Protein AF-A0A959F410-F1 (afdb_monomer_lite)

Radius of gyration: 15.25 Å; chains: 1; bounding box: 40×26×39 Å

Sequence (107 aa):
RLVIRLLYDIYRKGAQRDSDQDPATITDGVILEYLSIDGVEADLSNPRHARRRGTNFLLDLPDPLPPGDSLSLVVKWSQQIPPNDGRIGTCDSTSAFSGYFYPQIAV

pLDDT: mean 91.47, std 4.75, range [68.62, 97.38]

Foldseek 3Di:
DWKKFQPQLLQAPPADDPDDDDVQQRDNGKDWPWKDKQPHTDDCPDCVAWHDHRRIIHGDDPDDADPPGDIDMDTDIDDDATPDPPQWHAPDPPDTDDPPHDIHTDD

Structure (mmCIF, N/CA/C/O backbone):
data_AF-A0A959F410-F1
#
_entry.id   AF-A0A959F410-F1
#
loop_
_atom_site.group_PDB
_atom_site.id
_atom_site.type_symbol
_atom_site.label_atom_id
_atom_site.label_alt_id
_atom_site.label_comp_id
_atom_site.label_asym_id
_atom_site.label_entity_id
_atom_site.label_seq_id
_atom_site.pdbx_PDB_ins_code
_atom_site.Cartn_x
_atom_site.Cartn_y
_atom_site.Cartn_z
_atom_site.occupancy
_atom_site.B_iso_or_equiv
_atom_site.auth_seq_id
_atom_site.auth_comp_id
_atom_site.auth_asym_id
_atom_site.auth_atom_id
_atom_site.pdbx_PDB_model_num
ATOM 1 N N . ARG A 1 1 ? -15.643 -0.007 6.623 1.00 88.19 1 ARG A N 1
ATOM 2 C CA . ARG A 1 1 ? -14.577 -0.400 5.670 1.00 88.19 1 ARG A CA 1
ATOM 3 C C . ARG A 1 1 ? -13.614 0.753 5.541 1.00 88.19 1 ARG A C 1
ATOM 5 O O . ARG A 1 1 ? -14.077 1.857 5.291 1.00 88.19 1 ARG A O 1
ATOM 12 N N . LEU A 1 2 ? -12.328 0.480 5.695 1.00 93.44 2 LEU A N 1
ATOM 13 C CA . LEU A 1 2 ? -11.252 1.415 5.412 1.00 93.44 2 LEU A CA 1
ATOM 14 C C . LEU A 1 2 ? -10.690 1.099 4.023 1.00 93.44 2 LEU A C 1
ATOM 16 O O . LEU A 1 2 ? -10.585 -0.068 3.637 1.00 93.44 2 LEU A O 1
ATOM 20 N N . VAL A 1 3 ? -10.357 2.131 3.256 1.00 95.75 3 VAL A N 1
ATOM 21 C CA . VAL A 1 3 ? -9.697 1.970 1.960 1.00 95.75 3 VAL A CA 1
ATOM 22 C C . VAL A 1 3 ? -8.321 2.603 2.054 1.00 95.75 3 VAL A C 1
ATOM 24 O O . VAL A 1 3 ? -8.188 3.772 2.405 1.00 95.75 3 VAL A O 1
ATOM 27 N N . ILE A 1 4 ? -7.299 1.816 1.741 1.00 96.25 4 ILE A N 1
ATOM 28 C 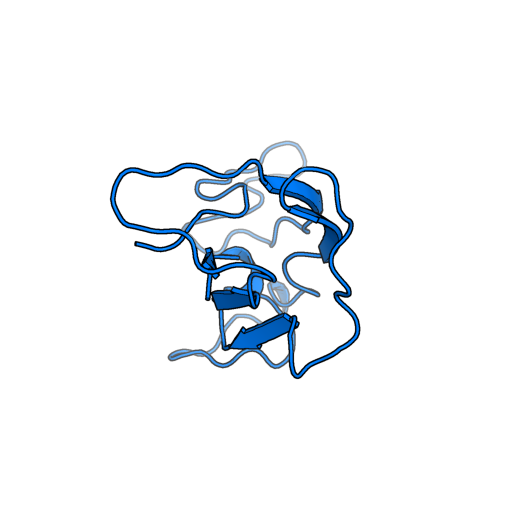CA . ILE A 1 4 ? -5.902 2.230 1.740 1.00 96.25 4 ILE A CA 1
ATOM 29 C C . ILE A 1 4 ? -5.429 2.205 0.290 1.00 96.25 4 ILE A C 1
ATOM 31 O O . ILE A 1 4 ? -5.520 1.189 -0.394 1.00 96.25 4 ILE A O 1
ATOM 35 N N . ARG A 1 5 ? -4.942 3.331 -0.210 1.00 95.75 5 ARG A N 1
ATOM 36 C CA . ARG A 1 5 ? -4.400 3.465 -1.552 1.00 95.75 5 ARG A CA 1
ATOM 37 C C . ARG A 1 5 ? -2.937 3.031 -1.567 1.00 95.75 5 ARG A C 1
ATOM 39 O O . ARG A 1 5 ? -2.091 3.628 -0.907 1.00 95.75 5 ARG A O 1
ATOM 46 N N . LEU A 1 6 ? -2.663 2.000 -2.354 1.00 95.31 6 LEU A N 1
ATOM 47 C CA . LEU A 1 6 ? -1.354 1.433 -2.654 1.00 95.31 6 LEU A CA 1
ATOM 48 C C . LEU A 1 6 ? -0.996 1.827 -4.089 1.00 95.31 6 LEU A C 1
ATOM 50 O O . LEU A 1 6 ? -1.245 1.080 -5.031 1.00 95.31 6 LEU A O 1
ATOM 54 N N . LEU A 1 7 ? -0.481 3.041 -4.296 1.00 92.44 7 LEU A N 1
ATOM 55 C CA . LEU A 1 7 ? -0.292 3.573 -5.655 1.00 92.44 7 LEU A CA 1
ATOM 56 C C . LEU A 1 7 ? 0.659 2.723 -6.507 1.00 92.44 7 LEU A C 1
ATOM 58 O O . LEU A 1 7 ? 0.400 2.543 -7.693 1.00 92.44 7 LEU A O 1
ATOM 62 N N . TYR A 1 8 ? 1.680 2.121 -5.897 1.00 93.25 8 TYR A N 1
ATOM 63 C CA . TYR A 1 8 ? 2.616 1.225 -6.582 1.00 93.25 8 TYR A CA 1
ATOM 64 C C . TYR A 1 8 ? 1.984 -0.097 -7.040 1.00 93.25 8 TYR A C 1
ATOM 66 O O . TYR A 1 8 ? 2.566 -0.791 -7.871 1.00 93.25 8 TYR A O 1
ATOM 74 N N . ASP A 1 9 ? 0.754 -0.417 -6.619 1.00 94.50 9 ASP A N 1
ATOM 75 C CA . ASP A 1 9 ? 0.007 -1.528 -7.214 1.00 94.50 9 ASP A CA 1
ATOM 76 C C . ASP A 1 9 ? -0.398 -1.244 -8.672 1.00 94.50 9 ASP A C 1
ATOM 78 O O . ASP A 1 9 ? -0.824 -2.166 -9.370 1.00 94.50 9 ASP A O 1
ATOM 82 N N . ILE A 1 10 ? -0.190 -0.020 -9.183 1.00 92.00 10 ILE A N 1
ATOM 83 C CA . ILE A 1 10 ? -0.235 0.252 -10.624 1.00 92.00 10 ILE A CA 1
ATOM 84 C C . ILE A 1 10 ? 0.828 -0.553 -11.381 1.00 92.00 10 ILE A C 1
ATOM 86 O O . ILE A 1 10 ? 0.626 -0.875 -12.543 1.00 92.00 10 ILE A O 1
ATOM 90 N N . TYR A 1 11 ? 1.917 -0.968 -10.734 1.00 92.62 11 TYR A N 1
ATOM 91 C CA . TYR A 1 11 ? 2.947 -1.830 -11.321 1.00 92.62 11 TYR A CA 1
ATOM 92 C C . TYR A 1 11 ? 2.744 -3.310 -10.981 1.00 92.62 11 TYR A C 1
ATOM 94 O O . TYR A 1 11 ? 3.394 -4.171 -11.565 1.00 92.62 11 TYR A O 1
ATOM 102 N N . ARG A 1 12 ? 1.792 -3.646 -10.100 1.00 94.56 12 ARG A N 1
ATOM 103 C CA . ARG A 1 12 ? 1.578 -5.022 -9.639 1.00 94.56 12 ARG A CA 1
ATOM 104 C C . ARG A 1 12 ? 1.147 -5.9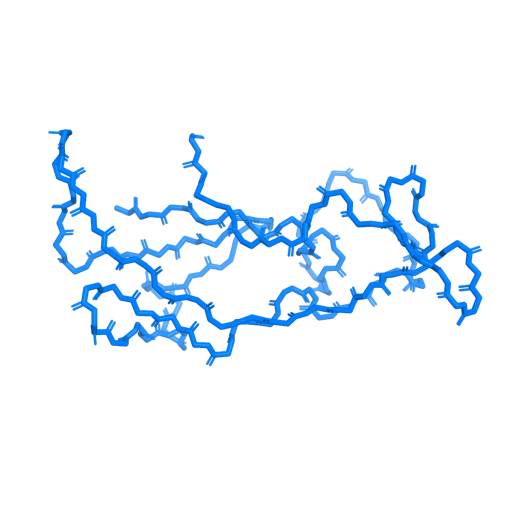52 -10.765 1.00 94.56 12 ARG A C 1
ATOM 106 O O . ARG A 1 12 ? 0.187 -5.674 -11.495 1.00 94.56 12 ARG A O 1
ATOM 113 N N . LYS A 1 13 ? 1.793 -7.105 -10.884 1.00 93.38 13 LYS A N 1
ATOM 114 C CA . LYS A 1 13 ? 1.405 -8.144 -11.842 1.00 93.38 13 LYS A CA 1
ATOM 115 C C . LYS A 1 13 ? -0.090 -8.483 -11.730 1.00 93.38 13 LYS A C 1
ATOM 117 O O . LYS A 1 13 ? -0.617 -8.712 -10.643 1.00 93.38 13 LYS A O 1
ATOM 122 N N . GLY A 1 14 ? -0.786 -8.486 -12.868 1.00 90.31 14 GLY A N 1
ATOM 123 C CA . GLY A 1 14 ? -2.223 -8.782 -12.941 1.00 90.31 14 GLY A CA 1
ATOM 124 C C . GLY A 1 14 ? -3.157 -7.697 -12.387 1.00 90.31 14 GLY A C 1
ATOM 125 O O . GLY A 1 14 ? -4.363 -7.926 -12.322 1.00 90.31 14 GLY A O 1
ATOM 126 N N . ALA A 1 15 ? -2.649 -6.525 -11.983 1.00 91.50 15 ALA A N 1
ATOM 127 C CA . ALA A 1 15 ? -3.511 -5.410 -11.602 1.00 91.50 15 ALA A CA 1
ATOM 128 C C . ALA A 1 15 ? -4.345 -4.903 -12.789 1.00 91.50 15 ALA A C 1
ATOM 130 O O . ALA A 1 15 ? -3.866 -4.825 -13.921 1.00 91.50 15 ALA A O 1
ATOM 131 N N . GLN A 1 16 ? -5.595 -4.528 -12.509 1.00 88.56 16 GLN A N 1
ATOM 132 C CA . GLN A 1 16 ? -6.457 -3.862 -13.481 1.00 88.56 16 GLN A CA 1
ATOM 133 C C . GLN A 1 16 ? -5.961 -2.431 -13.709 1.00 88.56 16 GLN A C 1
ATOM 135 O O . GLN A 1 16 ? -5.717 -1.700 -12.746 1.00 88.56 16 GLN A O 1
ATOM 140 N N . ARG A 1 17 ? -5.829 -2.046 -14.978 1.00 86.94 17 ARG A N 1
ATOM 141 C CA . ARG A 1 17 ? -5.341 -0.742 -15.435 1.00 86.94 17 ARG A CA 1
ATOM 142 C C . ARG A 1 17 ? -6.183 -0.275 -16.615 1.00 86.94 17 ARG A C 1
ATOM 144 O O . ARG A 1 17 ? -6.787 -1.106 -17.286 1.00 86.94 17 ARG A O 1
ATOM 151 N N . ASP A 1 18 ? -6.205 1.033 -16.840 1.00 87.44 18 ASP A N 1
ATOM 152 C CA . ASP A 1 18 ? -6.867 1.641 -18.002 1.00 87.44 18 ASP A CA 1
ATOM 153 C C . ASP A 1 18 ? -5.957 1.666 -19.243 1.00 87.44 18 ASP A C 1
ATOM 155 O O . ASP A 1 18 ? -6.426 1.656 -20.375 1.00 87.44 18 ASP A O 1
ATOM 159 N N . SER A 1 19 ? -4.638 1.640 -19.029 1.00 85.25 19 SER A N 1
ATOM 160 C CA . SER A 1 19 ? -3.631 1.575 -20.083 1.00 85.25 19 SER A CA 1
ATOM 161 C C . SER A 1 19 ? -2.620 0.468 -19.814 1.00 85.25 19 SER A C 1
ATOM 163 O O . SER A 1 19 ? -2.363 0.101 -18.659 1.00 85.25 19 SER A O 1
ATOM 165 N N . ASP A 1 20 ? -1.999 -0.009 -20.888 1.00 85.06 20 ASP A N 1
ATOM 166 C CA . ASP A 1 20 ? -0.849 -0.897 -20.793 1.00 85.06 20 ASP A CA 1
ATOM 167 C C . ASP A 1 20 ? 0.318 -0.197 -20.085 1.00 85.06 20 ASP A C 1
ATOM 169 O O . ASP A 1 20 ? 0.436 1.032 -20.065 1.00 85.06 20 ASP A O 1
ATOM 173 N N . GLN A 1 21 ? 1.164 -1.011 -19.462 1.00 86.12 21 GLN A N 1
ATOM 174 C CA . GLN A 1 21 ? 2.400 -0.593 -18.814 1.00 86.12 21 GLN A CA 1
ATOM 175 C C . GLN A 1 21 ? 3.564 -1.290 -19.502 1.00 86.12 21 GLN A C 1
ATOM 177 O O . GLN A 1 21 ? 3.412 -2.416 -19.982 1.00 86.12 21 GLN A O 1
ATOM 182 N N . ASP A 1 22 ? 4.718 -0.627 -19.531 1.00 89.56 22 ASP A N 1
ATOM 183 C CA . ASP A 1 22 ? 5.950 -1.257 -19.993 1.00 89.56 22 ASP A CA 1
ATOM 184 C C . ASP A 1 22 ? 6.192 -2.539 -19.169 1.00 89.56 22 ASP A C 1
ATOM 186 O O . ASP A 1 22 ? 6.214 -2.479 -17.937 1.00 89.56 22 ASP A O 1
ATOM 190 N N . PRO A 1 23 ? 6.368 -3.713 -19.802 1.00 91.25 23 PRO A N 1
ATOM 191 C CA . PRO A 1 23 ? 6.678 -4.947 -19.088 1.00 91.25 23 PRO A CA 1
ATOM 192 C C . PRO A 1 23 ? 7.864 -4.828 -18.118 1.00 91.25 23 PRO A C 1
ATOM 194 O O . PRO A 1 23 ? 7.877 -5.520 -17.100 1.00 91.25 23 PRO A O 1
ATOM 197 N N . ALA A 1 24 ? 8.831 -3.947 -18.399 1.00 91.31 24 ALA A N 1
ATOM 198 C CA . ALA A 1 24 ? 9.989 -3.695 -17.546 1.00 91.31 24 ALA A CA 1
ATOM 199 C C . ALA A 1 24 ? 9.645 -2.987 -16.223 1.00 91.31 24 ALA A C 1
ATOM 201 O O . ALA A 1 24 ? 10.437 -3.048 -15.281 1.00 91.31 24 ALA A O 1
ATOM 202 N N . THR A 1 25 ? 8.486 -2.327 -16.125 1.00 90.56 25 THR A N 1
ATOM 203 C CA . THR A 1 25 ? 8.034 -1.674 -14.886 1.00 90.56 25 THR A CA 1
ATOM 204 C C . THR A 1 25 ? 7.166 -2.580 -14.023 1.00 90.56 25 THR A C 1
ATOM 206 O O . THR A 1 25 ? 6.854 -2.207 -12.897 1.00 90.56 25 THR A O 1
ATOM 209 N N . ILE A 1 26 ? 6.785 -3.772 -14.499 1.00 92.94 26 ILE A N 1
ATOM 210 C CA . ILE A 1 26 ? 5.919 -4.693 -13.756 1.00 92.94 26 ILE A CA 1
ATOM 211 C C . ILE A 1 26 ? 6.668 -5.323 -12.575 1.00 92.94 26 ILE A C 1
ATOM 213 O O . ILE A 1 26 ? 7.719 -5.938 -12.735 1.00 92.94 26 ILE A O 1
ATOM 217 N N . THR A 1 27 ? 6.076 -5.222 -11.385 1.00 93.38 27 THR A N 1
ATOM 218 C CA . THR A 1 27 ? 6.611 -5.731 -10.112 1.00 93.38 27 THR A CA 1
ATOM 219 C C . THR A 1 27 ? 5.532 -6.492 -9.328 1.00 93.38 27 THR A C 1
ATOM 221 O O . THR A 1 27 ? 4.417 -6.713 -9.815 1.00 93.38 27 THR A O 1
ATOM 224 N N . ASP A 1 28 ? 5.827 -6.871 -8.084 1.00 94.38 28 ASP A N 1
ATOM 225 C CA . ASP A 1 28 ? 4.838 -7.418 -7.144 1.00 94.38 28 ASP A CA 1
ATOM 226 C C . ASP A 1 28 ? 3.946 -6.339 -6.494 1.00 94.38 28 ASP A C 1
ATOM 228 O O . ASP A 1 28 ? 3.021 -6.659 -5.742 1.00 94.38 28 ASP A O 1
ATOM 232 N N . GLY A 1 29 ? 4.156 -5.062 -6.837 1.00 93.94 29 GLY A N 1
ATOM 233 C CA . GLY A 1 29 ? 3.454 -3.929 -6.241 1.00 93.94 29 GLY A CA 1
ATOM 234 C C . GLY A 1 29 ? 3.932 -3.627 -4.825 1.00 93.94 29 GLY A C 1
ATOM 235 O O . GLY A 1 29 ? 5.102 -3.819 -4.492 1.00 93.94 29 GLY A O 1
ATOM 236 N N . VAL A 1 30 ? 3.018 -3.138 -3.988 1.00 95.94 30 VAL A N 1
ATOM 237 C CA . VAL A 1 30 ? 3.289 -2.917 -2.565 1.00 95.94 30 VAL A CA 1
ATOM 238 C C . VAL A 1 30 ? 3.179 -4.238 -1.816 1.00 95.94 30 VAL A C 1
ATOM 240 O O . VAL A 1 30 ? 2.117 -4.871 -1.794 1.00 95.94 30 VAL A O 1
ATOM 243 N N . ILE A 1 31 ? 4.249 -4.619 -1.129 1.00 96.00 31 ILE A N 1
ATOM 244 C CA . ILE A 1 31 ? 4.280 -5.746 -0.203 1.00 96.00 31 ILE A CA 1
A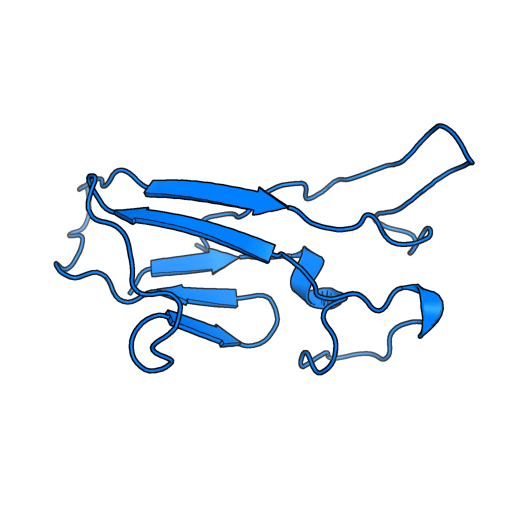TOM 245 C C . ILE A 1 31 ? 3.849 -5.222 1.167 1.00 96.00 31 ILE A C 1
ATOM 247 O O . ILE A 1 31 ? 4.523 -4.386 1.761 1.00 96.00 31 ILE A O 1
ATOM 251 N N . LEU A 1 32 ? 2.701 -5.692 1.658 1.00 96.06 32 LEU A N 1
ATOM 252 C CA . LEU A 1 32 ? 2.243 -5.431 3.022 1.00 96.06 32 LEU A CA 1
ATOM 253 C C . LEU A 1 32 ? 2.773 -6.551 3.915 1.00 96.06 32 LEU A C 1
ATOM 255 O O . LEU A 1 32 ? 2.301 -7.682 3.828 1.00 96.06 32 LEU A O 1
ATOM 259 N N . GLU A 1 33 ? 3.773 -6.236 4.731 1.00 95.75 33 GLU A N 1
ATOM 260 C CA . GLU A 1 33 ? 4.422 -7.192 5.634 1.00 95.75 33 GLU A CA 1
ATOM 261 C C . GLU A 1 33 ? 3.670 -7.314 6.958 1.00 95.75 33 GLU A C 1
ATOM 263 O O . GLU A 1 33 ? 3.670 -8.374 7.574 1.00 95.75 33 GLU A O 1
ATOM 268 N N . TYR A 1 34 ? 3.052 -6.219 7.403 1.00 96.19 34 TYR A N 1
ATOM 269 C CA . TYR A 1 34 ? 2.279 -6.161 8.636 1.00 96.19 34 TYR A CA 1
ATOM 270 C C . TYR A 1 34 ? 1.263 -5.027 8.566 1.00 96.19 34 TYR A C 1
ATOM 272 O O . TYR A 1 34 ? 1.547 -3.956 8.018 1.00 96.19 34 TYR A O 1
ATOM 280 N N . LEU A 1 35 ? 0.099 -5.251 9.168 1.00 96.44 35 LEU A N 1
ATOM 281 C CA . LEU A 1 35 ? -0.901 -4.222 9.388 1.00 96.44 35 LEU A CA 1
ATOM 282 C C . LEU A 1 35 ? -1.624 -4.482 10.710 1.00 96.44 35 LEU A C 1
ATOM 284 O O . LEU A 1 35 ? -2.067 -5.604 10.948 1.00 96.44 35 LEU A O 1
ATOM 288 N N . SER A 1 36 ? -1.807 -3.451 11.532 1.00 95.88 36 SER A N 1
ATOM 289 C CA . SER A 1 36 ? -2.687 -3.519 12.703 1.00 95.88 36 SER A CA 1
ATOM 290 C C . SER A 1 36 ? -3.610 -2.320 12.832 1.00 95.88 36 SER A C 1
ATOM 292 O O . SER A 1 36 ? -3.287 -1.216 12.388 1.00 95.88 36 SER A O 1
ATOM 294 N N . ILE A 1 37 ? -4.769 -2.579 13.437 1.00 95.19 37 ILE A N 1
ATOM 295 C CA . ILE A 1 37 ? -5.805 -1.607 13.786 1.00 95.19 37 ILE A CA 1
ATOM 296 C C . ILE A 1 37 ? -5.907 -1.611 15.311 1.00 95.19 37 ILE A C 1
ATOM 298 O O . ILE A 1 37 ? -6.160 -2.661 15.899 1.00 95.19 37 ILE A O 1
ATOM 302 N N . ASP A 1 38 ? -5.644 -0.471 15.949 1.00 94.75 38 ASP A N 1
ATOM 303 C CA . ASP A 1 38 ? -5.686 -0.303 17.412 1.00 94.75 38 ASP A CA 1
ATOM 304 C C . ASP A 1 38 ? -4.895 -1.380 18.183 1.00 94.75 38 ASP A C 1
ATOM 306 O O . ASP A 1 38 ? -5.277 -1.846 19.254 1.00 94.75 38 ASP A O 1
ATOM 310 N N . GLY A 1 39 ? -3.755 -1.787 17.613 1.00 94.62 39 GLY A N 1
ATOM 311 C CA . GLY A 1 39 ? -2.851 -2.788 18.187 1.00 94.62 39 GLY A CA 1
ATOM 312 C C . GLY A 1 39 ? -3.206 -4.245 17.872 1.00 94.62 39 GLY A C 1
ATOM 313 O O . GLY A 1 39 ? -2.426 -5.134 18.211 1.00 94.62 39 GLY A O 1
ATOM 314 N N . VAL A 1 40 ? -4.323 -4.505 17.189 1.00 94.19 40 VAL A N 1
ATOM 315 C CA . VAL A 1 40 ? -4.726 -5.851 16.757 1.00 94.19 40 VAL A CA 1
ATOM 316 C C . VAL A 1 40 ? -4.276 -6.091 15.319 1.00 94.19 40 VAL A C 1
ATOM 318 O O . VAL A 1 40 ? -4.622 -5.334 14.412 1.00 94.19 40 VAL A O 1
ATOM 321 N N . GLU A 1 41 ? -3.485 -7.141 15.105 1.00 95.00 41 GLU A N 1
ATOM 322 C CA . GLU A 1 41 ? -3.007 -7.527 13.776 1.00 95.00 41 GLU A CA 1
ATOM 323 C C . GLU A 1 41 ? -4.167 -7.953 12.868 1.00 95.00 41 GLU A C 1
ATOM 325 O O . GLU A 1 41 ? -5.035 -8.739 13.255 1.00 95.00 41 GLU A O 1
ATOM 330 N N . ALA A 1 42 ? -4.181 -7.420 11.648 1.00 93.69 42 ALA A N 1
ATOM 331 C CA . ALA A 1 42 ? -5.179 -7.755 10.648 1.00 93.69 42 ALA A CA 1
ATOM 332 C C . ALA A 1 4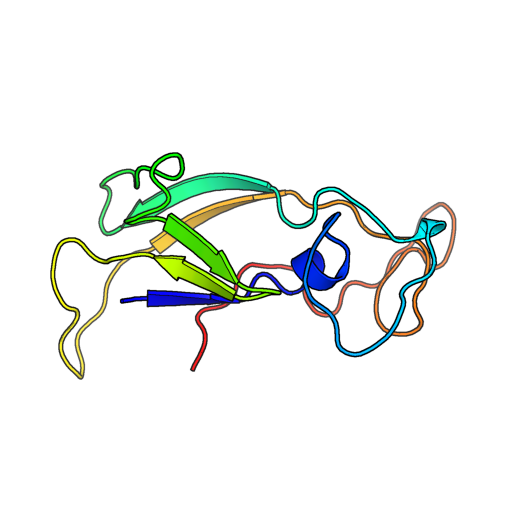2 ? -4.794 -9.034 9.893 1.00 93.69 42 ALA A C 1
ATOM 334 O O . ALA A 1 42 ? -3.664 -9.181 9.429 1.00 93.69 42 ALA A O 1
ATOM 335 N N . ASP A 1 43 ? -5.764 -9.922 9.670 1.00 93.12 43 ASP A N 1
ATOM 336 C CA . ASP A 1 43 ? -5.580 -11.086 8.801 1.00 93.12 43 ASP A CA 1
ATOM 337 C C . ASP A 1 43 ? -5.578 -10.663 7.321 1.00 93.12 43 ASP A C 1
ATOM 339 O O . ASP A 1 43 ? -6.621 -10.535 6.672 1.00 93.12 43 ASP A O 1
ATOM 343 N N . LEU A 1 44 ? -4.376 -10.456 6.781 1.00 93.50 44 LEU A N 1
ATOM 344 C CA . LEU A 1 44 ? -4.155 -10.094 5.378 1.00 93.50 44 LEU A CA 1
ATOM 345 C C . LEU A 1 44 ? -4.370 -11.263 4.402 1.00 93.50 44 LEU A C 1
ATOM 347 O O . LEU A 1 44 ? -4.423 -11.040 3.190 1.00 93.50 44 LEU A O 1
ATOM 351 N N . SER A 1 45 ? -4.478 -12.500 4.899 1.00 92.69 45 SER A N 1
ATOM 352 C CA . SER A 1 45 ? -4.617 -13.702 4.068 1.00 92.69 45 SER A CA 1
ATOM 353 C C . SER A 1 45 ? -6.065 -13.985 3.667 1.00 92.69 45 SER A C 1
ATOM 355 O O . SER A 1 45 ? -6.312 -14.655 2.661 1.00 92.69 45 SER A O 1
ATOM 357 N N . ASN A 1 46 ? -7.033 -13.450 4.417 1.00 93.00 46 ASN A N 1
ATOM 358 C CA . ASN A 1 46 ? -8.449 -13.679 4.176 1.00 93.00 46 ASN A CA 1
ATOM 359 C C . ASN A 1 46 ? -9.041 -12.650 3.188 1.00 93.00 46 ASN A C 1
ATOM 361 O O . ASN A 1 46 ? -9.304 -11.502 3.564 1.00 93.00 46 ASN A O 1
ATOM 365 N N . PRO A 1 47 ? -9.382 -13.057 1.948 1.00 89.81 47 PRO A N 1
ATOM 366 C CA . PRO A 1 47 ? -9.861 -12.146 0.907 1.00 89.81 47 PRO A CA 1
ATOM 367 C C . PRO A 1 47 ? -11.237 -11.531 1.198 1.00 89.81 47 PRO A C 1
ATOM 369 O O . PRO A 1 47 ? -11.653 -10.592 0.510 1.00 89.81 47 PRO A O 1
ATOM 372 N N . ARG A 1 48 ? -11.979 -12.046 2.189 1.00 89.88 48 ARG A N 1
ATOM 373 C CA . ARG A 1 48 ? -13.244 -11.433 2.617 1.00 89.88 48 ARG A CA 1
ATOM 374 C C . ARG A 1 48 ? -12.995 -10.133 3.381 1.00 89.88 48 ARG A C 1
ATOM 376 O O . ARG A 1 48 ? -13.734 -9.180 3.145 1.00 89.88 48 ARG A O 1
ATOM 383 N N . HIS A 1 49 ? -11.937 -10.087 4.192 1.00 90.94 49 HIS A N 1
ATOM 384 C CA . HIS A 1 49 ? -11.599 -8.960 5.067 1.00 90.94 49 HIS A CA 1
ATOM 385 C C . HIS A 1 49 ? -10.539 -8.032 4.479 1.00 90.94 49 HIS A C 1
ATOM 387 O O . HIS A 1 49 ? -10.625 -6.820 4.655 1.00 90.94 49 HIS A O 1
ATOM 393 N N . ALA A 1 50 ? -9.576 -8.590 3.749 1.00 95.44 50 ALA A N 1
ATOM 394 C CA . ALA A 1 50 ? -8.443 -7.875 3.186 1.00 95.44 50 ALA A CA 1
ATOM 395 C C . ALA A 1 50 ? -8.314 -8.215 1.700 1.00 95.44 50 ALA A C 1
ATOM 397 O O . ALA A 1 50 ? -7.992 -9.343 1.330 1.00 95.44 50 ALA A O 1
ATOM 398 N N . ARG A 1 51 ? -8.578 -7.254 0.809 1.00 94.81 51 ARG A N 1
ATOM 399 C CA . ARG A 1 51 ? -8.470 -7.508 -0.639 1.00 94.81 51 ARG A CA 1
ATOM 400 C C . ARG A 1 51 ? -8.026 -6.302 -1.437 1.00 94.81 51 ARG A C 1
ATOM 402 O O . ARG A 1 51 ? -8.374 -5.167 -1.134 1.00 94.81 51 ARG A O 1
ATOM 409 N N . ARG A 1 52 ? -7.324 -6.567 -2.534 1.00 93.88 52 ARG A N 1
ATOM 410 C CA . ARG A 1 52 ? -6.904 -5.550 -3.502 1.00 93.88 52 ARG A CA 1
ATOM 411 C C . ARG A 1 52 ? -7.908 -5.425 -4.649 1.00 93.88 52 ARG A C 1
ATOM 413 O O . ARG A 1 52 ? -8.380 -6.430 -5.178 1.00 93.88 52 ARG A O 1
ATOM 420 N N . ARG A 1 53 ? -8.178 -4.192 -5.078 1.00 92.75 53 ARG A N 1
ATOM 421 C CA . ARG A 1 53 ? -8.924 -3.832 -6.291 1.00 92.75 53 ARG A CA 1
ATOM 422 C C . ARG A 1 53 ? -8.190 -2.694 -7.002 1.00 92.75 53 ARG A C 1
ATOM 424 O O . ARG A 1 53 ? -8.323 -1.533 -6.617 1.00 92.75 53 ARG A O 1
ATOM 431 N N . GLY A 1 54 ? -7.409 -3.034 -8.028 1.00 92.75 54 GLY A N 1
ATOM 432 C CA . GLY A 1 54 ? -6.468 -2.090 -8.641 1.00 92.75 54 GLY A CA 1
ATOM 433 C C . GLY A 1 54 ? -5.450 -1.613 -7.603 1.00 92.75 54 GLY A C 1
ATOM 434 O O . GLY A 1 54 ? -4.851 -2.446 -6.925 1.00 92.75 54 GLY A O 1
ATOM 435 N N . THR A 1 55 ? -5.329 -0.294 -7.441 1.00 93.81 55 THR A N 1
ATOM 436 C CA . THR A 1 55 ? -4.480 0.368 -6.433 1.00 93.81 55 THR A CA 1
ATOM 437 C C . THR A 1 55 ? -5.146 0.555 -5.072 1.00 93.81 55 THR A C 1
ATOM 439 O O . THR A 1 55 ? -4.542 1.118 -4.166 1.00 93.81 55 THR A O 1
ATOM 442 N N . ASN A 1 56 ? -6.391 0.111 -4.894 1.00 95.38 56 ASN A N 1
ATOM 443 C CA . ASN A 1 56 ? -7.076 0.205 -3.611 1.00 95.38 56 ASN A CA 1
ATOM 444 C C . ASN A 1 56 ? -6.979 -1.123 -2.861 1.00 95.38 56 ASN A C 1
ATOM 446 O O . ASN A 1 56 ? -7.386 -2.168 -3.368 1.00 95.38 56 ASN A O 1
ATOM 450 N N . PHE A 1 57 ? -6.513 -1.067 -1.626 1.00 96.12 57 PHE A N 1
ATOM 451 C CA . PHE A 1 57 ? -6.594 -2.137 -0.651 1.00 96.12 57 PHE A CA 1
ATOM 452 C C . PHE A 1 57 ? -7.784 -1.874 0.274 1.00 96.12 57 PHE A C 1
ATOM 454 O O . PHE A 1 57 ? -7.868 -0.842 0.937 1.00 96.12 57 PHE A O 1
ATOM 461 N N . LEU A 1 58 ? -8.752 -2.783 0.253 1.00 95.81 58 LEU A N 1
ATOM 462 C CA . LEU A 1 58 ? -9.966 -2.717 1.048 1.00 95.81 58 LEU A CA 1
ATOM 463 C C . LEU A 1 58 ? -9.759 -3.560 2.297 1.00 95.81 58 LEU A C 1
ATOM 465 O O . LEU A 1 58 ? -9.507 -4.762 2.182 1.00 95.81 58 LEU A O 1
ATOM 469 N N . LEU A 1 59 ? -9.919 -2.918 3.448 1.00 95.44 59 LEU A N 1
ATOM 470 C CA . LEU A 1 59 ? -9.781 -3.528 4.757 1.00 95.44 59 LEU A CA 1
ATOM 471 C C . LEU A 1 59 ? -11.091 -3.371 5.536 1.00 95.44 59 LEU A C 1
ATOM 473 O O . LEU A 1 59 ? -11.614 -2.263 5.714 1.00 95.44 59 LEU A O 1
ATOM 477 N N . ASP A 1 60 ? -11.656 -4.488 5.972 1.00 93.56 60 ASP A N 1
ATOM 478 C CA . ASP A 1 60 ? -12.770 -4.479 6.912 1.00 93.56 60 ASP A CA 1
ATOM 479 C C . ASP A 1 60 ? -12.248 -4.087 8.301 1.00 93.56 60 ASP A C 1
ATOM 481 O O . ASP A 1 60 ? -11.240 -4.608 8.769 1.00 93.56 60 ASP A O 1
ATOM 485 N N . LEU A 1 61 ? -12.932 -3.136 8.939 1.00 91.88 61 LEU A N 1
ATOM 486 C CA . LEU A 1 61 ? -12.661 -2.778 10.327 1.00 91.88 61 LEU A CA 1
ATOM 487 C C . LEU A 1 61 ? -13.490 -3.713 11.218 1.00 91.88 61 LEU A C 1
ATOM 489 O O . LEU A 1 61 ? -14.665 -3.911 10.884 1.00 91.88 61 LEU A O 1
ATOM 493 N N . PRO A 1 62 ? -12.924 -4.269 12.306 1.00 86.56 62 PRO A N 1
ATOM 494 C CA . PRO A 1 62 ? -13.685 -5.061 13.272 1.00 86.56 62 PRO A CA 1
ATOM 495 C C . PRO A 1 62 ? -14.873 -4.271 13.825 1.00 86.56 62 PRO A C 1
ATOM 497 O O . PRO A 1 62 ? -16.001 -4.761 13.808 1.00 86.56 62 PRO A O 1
ATOM 500 N N . ASP A 1 63 ? -14.615 -3.012 14.185 1.00 89.56 63 ASP A N 1
ATOM 501 C CA . ASP A 1 63 ? -15.609 -2.056 14.650 1.00 89.56 63 ASP A CA 1
ATOM 502 C C . ASP A 1 63 ? -15.770 -0.906 13.639 1.00 89.56 63 ASP A C 1
ATOM 504 O O . ASP A 1 63 ? -14.782 -0.416 13.077 1.00 89.56 63 ASP A O 1
ATOM 508 N N . PRO A 1 64 ? -17.004 -0.460 13.340 1.00 90.50 64 PRO A N 1
ATOM 509 C CA . PRO A 1 64 ? -17.216 0.717 12.505 1.00 90.50 64 PRO A CA 1
ATOM 510 C C . PRO A 1 64 ? -16.588 1.961 13.139 1.00 90.50 64 PRO A C 1
ATOM 512 O O . PRO A 1 64 ? -16.834 2.222 14.308 1.00 90.50 64 PRO A O 1
ATOM 515 N N . LEU A 1 65 ? -15.859 2.761 12.352 1.00 92.44 65 LEU A N 1
ATOM 516 C CA . LEU A 1 65 ? -15.331 4.059 12.783 1.00 92.44 65 LEU A CA 1
ATOM 517 C C . LEU A 1 65 ? -16.395 5.158 12.577 1.00 92.44 65 LEU A C 1
ATOM 519 O O . LEU A 1 65 ? -16.702 5.473 11.419 1.00 92.44 65 LEU A O 1
ATOM 523 N N . PRO A 1 66 ? -16.991 5.732 13.640 1.00 93.06 66 PRO A N 1
ATOM 524 C CA . PRO A 1 66 ? -18.005 6.774 13.515 1.00 93.06 66 PRO A CA 1
ATOM 525 C C . PRO A 1 66 ? -17.422 8.116 13.035 1.00 93.06 66 PRO A C 1
ATOM 527 O O . PRO A 1 66 ? -16.221 8.364 13.163 1.00 93.06 66 PRO A O 1
ATOM 530 N N . PRO A 1 67 ? -18.257 9.034 12.512 1.00 93.50 67 PRO A N 1
ATOM 531 C CA . PRO A 1 67 ? -17.811 10.379 12.160 1.00 93.50 67 PRO A CA 1
ATOM 532 C C . PRO A 1 67 ? -17.210 11.122 13.361 1.00 93.50 67 PRO A C 1
ATOM 534 O O . PRO A 1 67 ? -17.820 11.176 14.426 1.00 93.50 67 PRO A O 1
ATOM 537 N N . GLY A 1 68 ? -16.043 11.737 13.163 1.00 94.69 68 GLY A N 1
ATOM 538 C CA . GLY A 1 68 ? -15.329 12.489 14.202 1.00 94.69 68 GLY A CA 1
ATOM 539 C C . GLY A 1 68 ? -14.468 11.634 15.133 1.00 94.69 68 GLY A C 1
ATOM 540 O O . GLY A 1 68 ? -13.751 12.198 15.955 1.00 94.69 68 GLY A O 1
ATOM 541 N N . ASP A 1 69 ? -14.509 10.311 14.988 1.00 94.62 69 ASP A N 1
ATOM 542 C CA . ASP A 1 69 ? -13.662 9.396 15.744 1.00 94.62 69 ASP A CA 1
ATOM 543 C C . ASP A 1 69 ? -12.301 9.175 15.058 1.00 94.62 69 ASP A C 1
ATOM 545 O O . ASP A 1 69 ? -12.040 9.670 13.955 1.00 94.62 69 ASP A O 1
ATOM 549 N N . SER A 1 70 ? -11.396 8.459 15.719 1.00 94.44 70 SER A N 1
ATOM 550 C CA . SER A 1 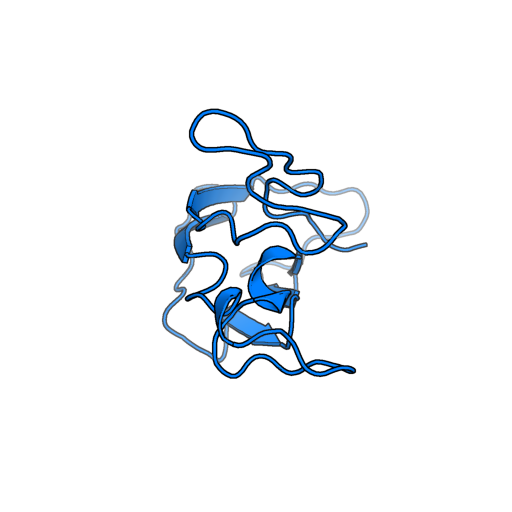70 ? -10.057 8.143 15.216 1.00 94.44 70 SER A CA 1
ATOM 551 C C . SER A 1 70 ? -9.649 6.719 15.576 1.00 94.44 70 SER A C 1
ATOM 553 O O . SER A 1 70 ? -10.025 6.203 16.619 1.00 94.44 70 SER A O 1
ATOM 555 N N . LEU A 1 71 ? -8.831 6.106 14.723 1.00 94.38 71 LEU A N 1
ATOM 556 C CA . LEU A 1 71 ? -8.178 4.825 14.997 1.00 94.38 71 LEU A CA 1
ATOM 557 C C . LEU A 1 71 ? -6.681 4.930 14.721 1.00 94.38 71 LEU A C 1
ATOM 559 O O . LEU A 1 71 ? -6.242 5.792 13.950 1.00 94.38 71 LEU A O 1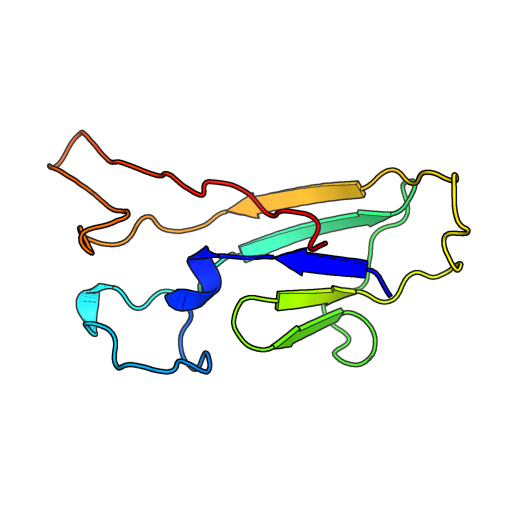
ATOM 563 N N . SER A 1 72 ? -5.901 4.037 15.321 1.00 95.06 72 SER A N 1
ATOM 564 C CA . SER A 1 72 ? -4.476 3.892 15.038 1.00 95.06 72 SER A CA 1
ATOM 565 C C . SER A 1 72 ? -4.253 2.785 14.014 1.00 95.06 72 SER A C 1
ATOM 567 O O . SER A 1 72 ? -4.659 1.641 14.217 1.00 95.06 72 SER A O 1
ATOM 569 N N . LEU A 1 73 ? -3.581 3.123 12.914 1.00 94.88 73 LEU A N 1
ATOM 570 C CA . LEU A 1 73 ? -3.179 2.170 11.886 1.00 94.88 73 LEU A CA 1
ATOM 571 C C . LEU A 1 73 ? -1.653 2.090 11.838 1.00 94.88 73 LEU A C 1
ATOM 573 O O . LEU A 1 73 ? -0.987 3.091 11.568 1.00 94.88 73 LEU A O 1
ATOM 577 N N . VAL A 1 74 ? -1.101 0.896 12.040 1.00 96.50 74 VAL A N 1
ATOM 578 C CA . VAL A 1 74 ? 0.336 0.640 11.870 1.00 96.50 74 VAL A CA 1
ATOM 579 C C . VAL A 1 74 ? 0.523 -0.238 10.648 1.00 96.50 74 VAL A C 1
ATOM 581 O O . VAL A 1 74 ? -0.092 -1.294 10.551 1.00 96.50 74 VAL A O 1
ATOM 584 N N . VAL A 1 75 ? 1.373 0.188 9.713 1.00 96.56 75 VAL A N 1
ATOM 585 C CA . VAL A 1 75 ? 1.638 -0.547 8.470 1.00 96.56 75 VAL A CA 1
ATOM 586 C C . VAL A 1 75 ? 3.138 -0.697 8.271 1.00 96.56 75 VAL A C 1
ATOM 588 O O . VAL A 1 75 ? 3.865 0.296 8.231 1.00 96.56 75 VAL A O 1
ATOM 591 N N . LYS A 1 76 ? 3.590 -1.937 8.085 1.00 97.38 76 LYS A N 1
ATOM 592 C CA . LYS A 1 76 ? 4.933 -2.248 7.594 1.00 97.38 76 LYS A CA 1
ATOM 593 C C . LYS A 1 76 ? 4.821 -2.665 6.139 1.00 97.38 76 LYS A C 1
ATOM 595 O O . LYS A 1 76 ? 4.063 -3.578 5.807 1.00 97.38 76 LYS A O 1
ATOM 600 N N . TRP A 1 77 ? 5.551 -1.983 5.273 1.00 96.25 77 TRP A N 1
ATOM 601 C CA . TRP A 1 77 ? 5.442 -2.192 3.842 1.00 96.25 77 TRP A CA 1
ATOM 602 C C . TRP A 1 77 ? 6.789 -1.987 3.155 1.00 96.25 77 TRP A C 1
ATOM 604 O O . TRP A 1 77 ? 7.664 -1.279 3.658 1.00 96.25 77 TRP A O 1
ATOM 614 N N . SER A 1 78 ? 6.925 -2.602 1.990 1.00 95.69 78 SER A N 1
ATOM 615 C CA . SER A 1 78 ? 8.050 -2.415 1.082 1.00 95.69 78 SER A CA 1
ATOM 616 C C . SER A 1 78 ? 7.556 -2.426 -0.364 1.00 95.69 78 SER A C 1
ATOM 618 O O . SER A 1 78 ? 6.470 -2.924 -0.669 1.00 95.69 78 SER A O 1
ATOM 620 N N . GLN A 1 79 ? 8.317 -1.808 -1.265 1.00 93.00 79 GLN A N 1
ATOM 621 C CA . GLN A 1 79 ? 8.011 -1.801 -2.694 1.00 93.00 79 GLN A CA 1
ATOM 622 C C . GLN A 1 79 ? 9.290 -1.626 -3.507 1.00 93.00 79 GLN A C 1
ATOM 624 O O . GLN A 1 79 ? 10.255 -1.009 -3.049 1.00 93.00 79 GLN A O 1
ATOM 629 N N . GLN A 1 80 ? 9.278 -2.135 -4.733 1.00 91.75 80 GLN A N 1
ATOM 630 C CA . GLN A 1 80 ? 10.355 -1.905 -5.684 1.00 91.75 80 GLN A CA 1
ATOM 631 C C . GLN A 1 80 ? 10.121 -0.587 -6.429 1.00 91.75 80 GLN A C 1
ATOM 633 O O . GLN A 1 80 ? 9.014 -0.317 -6.896 1.00 91.75 80 GLN A O 1
ATOM 638 N N . ILE A 1 81 ? 11.170 0.225 -6.561 1.00 89.69 81 ILE A N 1
ATOM 639 C CA . ILE A 1 81 ? 11.145 1.404 -7.431 1.00 89.69 81 ILE A CA 1
ATOM 640 C C . ILE A 1 81 ? 11.314 0.922 -8.881 1.00 89.69 81 ILE A C 1
ATOM 642 O O . ILE A 1 81 ? 12.321 0.271 -9.171 1.00 89.69 81 ILE A O 1
ATOM 646 N N . PRO A 1 82 ? 10.346 1.188 -9.778 1.00 88.25 82 PRO A N 1
ATOM 647 C CA . PRO A 1 82 ? 10.460 0.780 -11.172 1.00 88.25 82 PRO A CA 1
ATOM 648 C C . PRO A 1 82 ? 11.503 1.636 -11.916 1.00 88.25 82 PRO A C 1
ATOM 650 O O . PRO A 1 82 ? 11.909 2.699 -11.427 1.00 88.25 82 PRO A O 1
ATOM 653 N N . PRO A 1 83 ? 11.913 1.219 -13.127 1.00 88.88 83 PRO A N 1
ATOM 654 C CA . PRO A 1 83 ? 12.533 2.125 -14.089 1.00 88.88 83 PRO A CA 1
ATOM 655 C C . PRO A 1 83 ? 11.668 3.375 -14.305 1.00 88.88 83 PRO A C 1
ATOM 657 O O . PRO A 1 83 ? 10.455 3.325 -14.102 1.00 88.88 83 PRO A O 1
ATOM 660 N N . ASN A 1 84 ? 12.288 4.489 -14.706 1.00 84.25 84 ASN A N 1
ATOM 661 C CA . ASN A 1 84 ? 11.587 5.755 -14.930 1.00 84.25 84 ASN A CA 1
ATOM 662 C C . ASN A 1 84 ? 10.351 5.581 -15.830 1.00 84.25 84 ASN A C 1
ATOM 664 O O . ASN A 1 84 ? 10.483 5.227 -17.001 1.00 84.25 84 ASN A O 1
ATOM 668 N N . ASP A 1 85 ? 9.173 5.890 -15.289 1.00 79.94 85 ASP A N 1
ATOM 669 C CA . ASP A 1 85 ? 7.891 5.852 -16.001 1.00 79.94 85 ASP A CA 1
ATOM 670 C C . ASP A 1 85 ? 7.362 7.253 -16.378 1.00 79.94 85 ASP A C 1
ATOM 672 O O . ASP A 1 85 ? 6.234 7.407 -16.849 1.00 79.94 85 ASP A O 1
ATOM 676 N N . GLY A 1 86 ? 8.166 8.296 -16.144 1.00 79.12 86 GLY A N 1
ATOM 677 C CA . GLY A 1 86 ? 7.824 9.704 -16.352 1.00 79.12 86 GLY A CA 1
ATOM 678 C C . GLY A 1 86 ? 7.189 10.400 -15.143 1.00 79.12 86 GLY A C 1
ATOM 679 O O . GLY A 1 86 ? 7.092 11.629 -15.139 1.00 79.12 86 GLY A O 1
ATOM 680 N N . ARG A 1 87 ? 6.776 9.663 -14.105 1.00 80.19 87 ARG A N 1
ATOM 681 C CA . ARG A 1 87 ? 6.219 10.202 -12.845 1.00 80.19 87 ARG A CA 1
ATOM 682 C C . ARG A 1 87 ? 6.959 9.703 -11.608 1.00 80.19 87 ARG A C 1
ATOM 684 O O . ARG A 1 87 ? 6.967 10.389 -10.588 1.00 80.19 87 ARG A O 1
ATOM 691 N N . ILE A 1 88 ? 7.528 8.509 -11.684 1.00 87.44 88 ILE A N 1
ATOM 692 C CA . ILE A 1 88 ? 8.222 7.792 -10.621 1.00 87.44 88 ILE A CA 1
ATOM 693 C C . ILE A 1 88 ? 9.330 6.959 -11.276 1.00 87.44 88 ILE A C 1
ATOM 695 O O . ILE A 1 88 ? 9.179 6.466 -12.391 1.00 87.44 88 ILE A O 1
ATOM 699 N N . GLY A 1 89 ? 10.437 6.760 -10.572 1.00 88.25 89 GLY A N 1
ATOM 700 C CA . GLY A 1 89 ? 11.396 5.718 -10.915 1.00 88.25 89 GLY A CA 1
ATOM 701 C C . GLY A 1 89 ? 12.842 6.139 -10.733 1.00 88.25 89 GLY A C 1
ATOM 702 O O . GLY A 1 89 ? 13.149 7.220 -10.229 1.00 88.25 89 GLY A O 1
ATOM 703 N N . THR A 1 90 ? 13.741 5.247 -11.128 1.00 89.50 90 THR A N 1
ATOM 704 C CA . THR A 1 90 ? 15.186 5.490 -11.104 1.00 89.50 90 THR A CA 1
ATOM 705 C C . THR A 1 90 ? 15.583 6.500 -12.180 1.00 89.50 90 THR A C 1
ATOM 707 O O . THR A 1 90 ? 15.280 6.291 -13.356 1.00 89.50 90 THR A O 1
ATOM 710 N N . CYS A 1 91 ? 16.284 7.564 -11.795 1.00 86.69 91 CYS A N 1
ATOM 711 C CA . CYS A 1 91 ? 16.832 8.554 -12.724 1.00 86.69 91 CYS A CA 1
ATOM 712 C C . CYS A 1 91 ? 18.198 8.100 -13.267 1.00 86.69 91 CYS A C 1
ATOM 714 O O . CYS A 1 91 ? 18.477 8.265 -14.453 1.00 86.69 91 CYS A O 1
ATOM 716 N N . ASP A 1 92 ? 19.022 7.496 -12.407 1.00 87.31 92 ASP A N 1
ATOM 717 C CA . ASP A 1 92 ? 20.305 6.866 -12.733 1.00 87.31 92 ASP A CA 1
ATOM 718 C C . ASP A 1 92 ? 20.599 5.701 -11.758 1.00 87.31 92 ASP A C 1
ATOM 720 O O . ASP A 1 92 ? 19.707 5.231 -11.053 1.00 87.31 92 ASP A O 1
ATOM 724 N N . SER A 1 93 ? 21.838 5.197 -11.723 1.00 87.75 93 SER A N 1
ATOM 725 C CA . SER A 1 93 ? 22.244 4.075 -10.859 1.00 87.75 93 SER A CA 1
ATOM 726 C C . SER A 1 93 ? 22.280 4.396 -9.358 1.00 87.75 93 SER A C 1
ATOM 728 O O . SER A 1 93 ? 22.413 3.484 -8.543 1.00 87.75 93 SER A O 1
ATOM 730 N N . THR A 1 94 ? 22.189 5.670 -8.985 1.00 92.62 94 THR A N 1
ATOM 731 C CA . THR A 1 94 ? 22.335 6.179 -7.614 1.00 92.62 94 THR A CA 1
ATOM 732 C C . THR A 1 94 ? 21.179 7.067 -7.161 1.00 92.62 94 THR A C 1
ATOM 734 O O . THR A 1 94 ? 21.067 7.352 -5.968 1.00 92.62 94 THR A O 1
ATOM 737 N N . SER A 1 95 ? 20.312 7.499 -8.079 1.00 90.88 95 SER A N 1
ATOM 738 C CA . SER A 1 95 ? 19.219 8.422 -7.795 1.00 90.88 95 SER A CA 1
ATOM 739 C C . SER A 1 95 ? 17.874 7.926 -8.326 1.00 90.88 95 SER A C 1
ATOM 741 O O . SER A 1 95 ? 17.764 7.295 -9.379 1.00 90.88 95 SER A O 1
ATOM 743 N N . ALA A 1 96 ? 16.818 8.227 -7.573 1.00 90.56 96 ALA A N 1
ATOM 744 C CA . ALA A 1 96 ? 15.443 7.918 -7.934 1.00 90.56 96 ALA A CA 1
ATOM 745 C C . ALA A 1 96 ? 14.498 9.019 -7.454 1.00 90.56 96 ALA A C 1
ATOM 747 O O . ALA A 1 96 ? 14.758 9.692 -6.454 1.00 90.56 96 ALA A O 1
ATOM 748 N N . PHE A 1 97 ? 13.373 9.157 -8.147 1.00 89.25 97 PHE A N 1
ATOM 749 C CA . PHE A 1 97 ? 12.272 10.019 -7.753 1.00 89.25 97 PHE A CA 1
ATOM 750 C C . PHE A 1 97 ? 11.052 9.175 -7.372 1.00 89.25 97 PHE A C 1
ATOM 752 O O . PHE A 1 97 ? 10.611 8.313 -8.131 1.00 89.25 97 PHE A O 1
ATOM 759 N N . SER A 1 98 ? 10.486 9.439 -6.193 1.00 85.81 98 SER A N 1
ATOM 760 C CA . SER A 1 98 ? 9.281 8.770 -5.702 1.00 85.81 98 SER A CA 1
ATOM 761 C C . SER A 1 98 ? 8.303 9.783 -5.121 1.00 85.81 98 SER A C 1
ATOM 763 O O . SER A 1 98 ? 8.370 10.121 -3.940 1.00 85.81 98 SER A O 1
ATOM 765 N N . GLY A 1 99 ? 7.358 10.241 -5.946 1.00 79.12 99 GLY A N 1
ATOM 766 C CA . GLY A 1 99 ? 6.303 11.162 -5.510 1.00 79.12 99 GLY A CA 1
ATOM 767 C C . GLY A 1 99 ? 5.260 10.528 -4.579 1.00 79.12 99 GLY A C 1
ATOM 768 O O . GLY A 1 99 ? 4.608 11.234 -3.815 1.00 79.12 99 GLY A O 1
ATOM 769 N N . TYR A 1 100 ? 5.115 9.199 -4.608 1.00 80.62 100 TYR A N 1
ATOM 770 C CA . TYR A 1 100 ? 4.060 8.473 -3.895 1.00 80.62 100 TYR A CA 1
ATOM 771 C C . TYR A 1 100 ? 4.630 7.298 -3.111 1.00 80.62 100 TYR A C 1
ATOM 773 O O . TYR A 1 100 ? 4.501 6.139 -3.488 1.00 80.62 100 TYR A O 1
ATOM 781 N N . PHE A 1 101 ? 5.307 7.623 -2.019 1.00 81.06 101 PHE A N 1
ATOM 782 C CA . PHE A 1 101 ? 6.197 6.687 -1.349 1.00 81.06 101 PHE A CA 1
ATOM 783 C C . PHE A 1 101 ? 5.549 5.882 -0.222 1.00 81.06 101 PHE A C 1
ATOM 785 O O . PHE A 1 101 ? 6.295 5.225 0.471 1.00 81.06 101 PHE A O 1
ATOM 792 N N . TYR A 1 102 ? 4.242 5.951 0.050 1.00 90.19 102 TYR A N 1
ATOM 793 C CA . TYR A 1 102 ? 3.654 5.214 1.181 1.00 90.19 102 TYR A CA 1
ATOM 794 C C . TYR A 1 102 ? 2.159 4.900 0.988 1.00 90.19 102 TYR A C 1
ATOM 796 O O . TYR A 1 102 ? 1.489 5.588 0.211 1.00 90.19 102 TYR A O 1
ATOM 804 N N . PRO A 1 103 ? 1.612 3.885 1.689 1.00 94.50 103 PRO A N 1
ATOM 805 C CA . PRO A 1 103 ? 0.177 3.617 1.752 1.00 94.50 103 PRO A CA 1
ATOM 806 C C . PRO A 1 103 ? -0.609 4.809 2.313 1.00 94.50 103 PRO A C 1
ATOM 808 O O . PRO A 1 103 ? -0.321 5.287 3.406 1.00 94.50 103 PRO A O 1
ATOM 811 N N . GLN A 1 104 ? -1.632 5.270 1.594 1.00 94.06 104 GLN A N 1
ATOM 812 C CA . GLN A 1 104 ? -2.421 6.450 1.978 1.00 94.06 104 GLN A CA 1
ATOM 813 C C . GLN A 1 104 ? -3.857 6.068 2.313 1.00 94.06 104 GLN A C 1
ATOM 815 O O . GLN A 1 104 ? -4.449 5.256 1.610 1.00 94.06 104 GLN A O 1
ATOM 820 N N . ILE A 1 105 ? -4.468 6.679 3.328 1.00 94.00 105 ILE A N 1
ATOM 821 C CA . ILE A 1 105 ? -5.912 6.515 3.539 1.00 94.00 105 ILE A CA 1
ATOM 822 C C . ILE A 1 105 ? -6.650 7.199 2.385 1.00 94.00 105 ILE A C 1
ATOM 824 O O . ILE A 1 105 ? -6.399 8.365 2.079 1.00 94.00 105 ILE A O 1
ATOM 828 N N . ALA A 1 106 ? -7.517 6.455 1.702 1.00 87.25 106 ALA A N 1
ATOM 829 C CA . ALA A 1 106 ? -8.317 6.998 0.618 1.00 87.25 106 ALA A CA 1
ATOM 830 C C . ALA A 1 106 ? -9.489 7.809 1.187 1.00 87.25 106 ALA A C 1
ATOM 832 O O . ALA A 1 106 ? -10.218 7.321 2.050 1.00 87.25 106 ALA A O 1
ATOM 833 N N . VAL A 1 107 ? -9.644 9.028 0.667 1.00 68.62 107 VAL A N 1
ATOM 834 C CA . VAL A 1 107 ? -10.822 9.891 0.840 1.00 68.62 107 VAL A CA 1
ATOM 835 C C . VAL A 1 107 ? -11.897 9.496 -0.165 1.00 68.62 107 VAL A C 1
ATOM 837 O O . VAL A 1 107 ? -11.510 9.183 -1.322 1.00 68.62 107 VAL A O 1
#

Secondary structure (DSSP, 8-state):
-EEEE-GGGGSBTT---SS---GGG-B--EEEEEEEETTEEP-TT-TTTEEEETTEEEE--SS---TT----EEEEEEEPPPBP-SSSEESSSS-EE-S--S-EE--